Protein AF-G8YRH5-F1 (afdb_monomer_lite)

pLDDT: mean 89.74, std 11.47, range [55.28, 98.44]

Organism: Pichia sorbitophila (strain ATCC MYA-4447 / BCRC 22081 / CBS 7064 / NBRC 10061 / NRRL Y-12695) (NCBI:txid559304)

Foldseek 3Di:
DDDPDPDDDPVRVVVVVVVVVVVVVCCVVVVVVVVLCVVLVPDPVNDDPCCSPDPDDDD

Secondary structure (DSSP, 8-state):
---------HHHHHHHHHHHHHHHHHHHHHHHHHHHHHHHHH-TT---HHHHH-SSPP-

InterPro domains:
  IPR012621 Mitochondrial import receptor subunit TOM7 [PF08038] (13-53)

Radius of gyration: 20.85 Å; chains: 1; bounding box: 48×29×49 Å

Structure (mmCIF, N/CA/C/O backbone):
data_AF-G8YRH5-F1
#
_entry.id   AF-G8YRH5-F1
#
loop_
_atom_site.group_PDB
_atom_site.id
_atom_site.type_symbol
_atom_site.label_atom_id
_atom_site.label_alt_id
_atom_site.label_comp_id
_atom_site.label_asym_id
_atom_site.label_entity_id
_atom_site.label_seq_id
_atom_site.pdbx_PDB_ins_code
_atom_site.Cartn_x
_atom_site.Cartn_y
_atom_site.Cartn_z
_atom_site.occupancy
_atom_site.B_iso_or_equiv
_atom_site.auth_seq_id
_atom_site.auth_comp_id
_atom_site.auth_asym_id
_atom_site.auth_atom_id
_atom_site.pdbx_PDB_model_num
ATOM 1 N N . MET A 1 1 ? -34.868 -22.196 15.376 1.00 55.28 1 MET A N 1
ATOM 2 C CA . MET A 1 1 ? -33.507 -22.085 14.811 1.00 55.28 1 MET A CA 1
ATOM 3 C C . MET A 1 1 ? -32.701 -21.166 15.719 1.00 55.28 1 MET A C 1
ATOM 5 O O . MET A 1 1 ? -33.182 -20.061 15.947 1.00 55.28 1 MET A O 1
ATOM 9 N N . PRO A 1 2 ? -31.574 -21.591 16.312 1.00 61.00 2 PRO A N 1
ATOM 10 C CA . PRO A 1 2 ? -30.784 -20.701 17.157 1.00 61.00 2 PRO A CA 1
ATOM 11 C C . PRO A 1 2 ? -30.107 -19.633 16.287 1.00 61.00 2 PRO A C 1
ATOM 13 O O . PRO A 1 2 ? -29.391 -19.956 15.343 1.00 61.00 2 PRO A O 1
ATOM 16 N N . ASN A 1 3 ? -30.366 -18.361 16.593 1.00 59.75 3 ASN A N 1
ATOM 17 C CA . ASN A 1 3 ? -29.663 -17.222 16.009 1.00 59.75 3 ASN A CA 1
ATOM 18 C C . ASN A 1 3 ? -28.320 -17.076 16.732 1.00 59.75 3 ASN A C 1
ATOM 20 O O . ASN A 1 3 ? -28.276 -16.615 17.871 1.00 59.75 3 ASN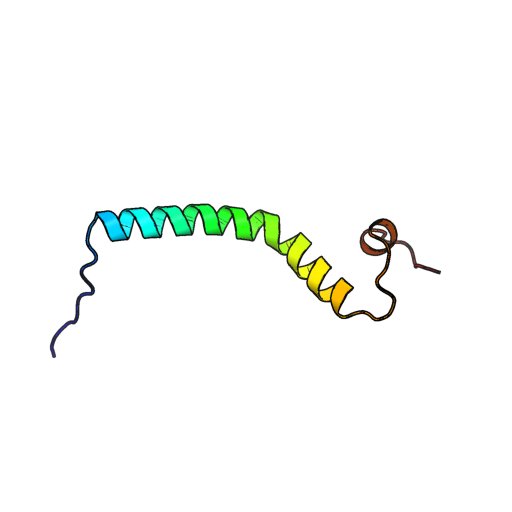 A O 1
ATOM 24 N N . TYR A 1 4 ? -27.228 -17.485 16.089 1.00 60.56 4 TYR A N 1
ATOM 25 C CA . TYR A 1 4 ? -25.882 -17.213 16.592 1.00 60.56 4 TYR A CA 1
ATOM 26 C C . TYR A 1 4 ? -25.531 -15.751 16.304 1.00 60.56 4 TYR A C 1
ATOM 28 O O . TYR A 1 4 ? -24.977 -15.411 15.261 1.00 60.56 4 TYR A O 1
ATOM 36 N N . GLN A 1 5 ? -25.883 -14.868 17.236 1.00 65.62 5 GLN A N 1
ATOM 37 C CA . GLN A 1 5 ? -25.370 -13.505 17.251 1.00 65.62 5 GLN A CA 1
ATOM 38 C C . GLN A 1 5 ? -23.916 -13.551 17.721 1.00 65.62 5 GLN A C 1
ATOM 40 O O . GLN A 1 5 ? -23.633 -13.871 18.873 1.00 65.62 5 GLN A O 1
ATOM 45 N N . LEU A 1 6 ? -22.985 -13.239 16.820 1.00 69.56 6 LEU A N 1
ATOM 46 C CA . LEU A 1 6 ? -21.589 -13.001 17.175 1.00 69.56 6 LEU A CA 1
ATOM 47 C C . LEU A 1 6 ? -21.517 -11.698 17.983 1.00 69.56 6 LEU A C 1
ATOM 49 O O . LEU A 1 6 ? -21.382 -10.607 17.428 1.00 69.56 6 LEU A O 1
ATOM 53 N N . THR A 1 7 ? -21.667 -11.796 19.303 1.00 75.62 7 THR A N 1
ATOM 54 C CA . THR A 1 7 ? -21.544 -10.648 20.204 1.00 75.62 7 THR A CA 1
ATOM 55 C C . THR A 1 7 ? -20.063 -10.403 20.483 1.00 75.62 7 THR A C 1
ATOM 57 O O . THR A 1 7 ? -19.462 -11.039 21.347 1.00 75.62 7 THR A O 1
ATOM 60 N N . LEU A 1 8 ? -19.445 -9.504 19.722 1.00 79.69 8 LEU A N 1
ATOM 61 C CA . LEU A 1 8 ? -18.086 -9.050 20.013 1.00 79.69 8 LEU A CA 1
ATOM 62 C C . LEU A 1 8 ? -18.095 -8.131 21.243 1.00 79.69 8 LEU A C 1
ATOM 64 O O . LEU A 1 8 ? -19.029 -7.340 21.406 1.00 79.69 8 LEU A O 1
ATOM 68 N N . SER A 1 9 ? -17.055 -8.207 22.081 1.00 87.75 9 SER A N 1
ATOM 69 C CA . SER A 1 9 ? -16.839 -7.207 23.134 1.00 87.75 9 SER A CA 1
ATOM 70 C C . SER A 1 9 ? -16.607 -5.831 22.508 1.00 87.75 9 SER A C 1
ATOM 72 O O . SER A 1 9 ? -16.092 -5.737 21.391 1.00 87.75 9 SER A O 1
ATOM 74 N N . ASP A 1 10 ? -16.966 -4.757 23.210 1.00 89.94 10 ASP A N 1
ATOM 75 C CA . ASP A 1 10 ? -16.815 -3.400 22.667 1.00 89.94 10 ASP A CA 1
ATOM 76 C C . ASP A 1 10 ? -15.348 -3.048 22.389 1.00 89.94 10 ASP A C 1
ATOM 78 O O . ASP A 1 10 ? -15.043 -2.468 21.350 1.00 89.94 10 ASP A O 1
ATOM 82 N N . GLU A 1 11 ? -14.426 -3.545 23.215 1.00 91.25 11 GLU A N 1
ATOM 83 C CA . GLU A 1 11 ? -12.985 -3.457 22.961 1.00 91.25 11 GLU A CA 1
ATOM 84 C C . GLU A 1 11 ? -12.577 -4.147 21.646 1.00 91.25 11 GLU A C 1
ATOM 86 O O . GLU A 1 11 ? -11.774 -3.619 20.875 1.00 91.25 11 GLU A O 1
ATOM 91 N N . SER A 1 12 ? -13.139 -5.324 21.349 1.00 92.81 12 SER A N 1
ATOM 92 C CA . SER A 1 12 ? -12.854 -6.026 20.091 1.00 92.81 12 SER A CA 1
ATOM 93 C C . SER A 1 12 ? -13.412 -5.263 18.891 1.00 92.81 12 SER A C 1
ATOM 95 O O . SER A 1 12 ? -12.746 -5.179 17.859 1.00 92.81 12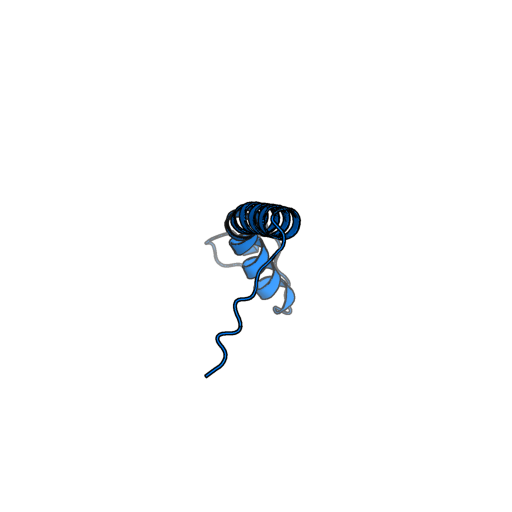 SER A O 1
ATOM 97 N N . LYS A 1 13 ? -14.607 -4.672 19.021 1.00 90.94 13 LYS A N 1
ATOM 98 C CA . LYS A 1 13 ? -15.208 -3.838 17.968 1.00 90.94 13 LYS A CA 1
ATOM 99 C C . LYS A 1 13 ? -14.352 -2.611 17.679 1.00 90.94 13 LYS A C 1
ATOM 101 O O . LYS A 1 13 ? -14.085 -2.335 16.514 1.00 90.94 13 LYS A O 1
ATOM 106 N N . GLU A 1 14 ? -13.894 -1.912 18.716 1.00 95.56 14 GLU A N 1
ATOM 107 C CA . GLU A 1 14 ? -13.041 -0.730 18.569 1.00 95.56 14 GLU A CA 1
ATOM 108 C C . GLU A 1 14 ? -11.720 -1.079 17.875 1.00 95.56 14 GLU A C 1
ATOM 110 O O . GLU A 1 14 ? -11.315 -0.411 16.923 1.00 95.56 14 GLU A O 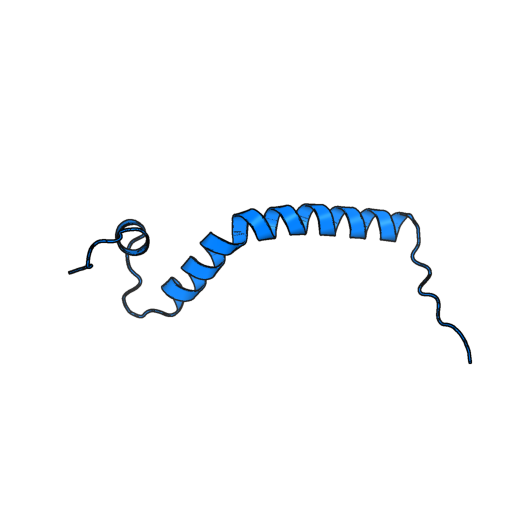1
ATOM 115 N N . ARG A 1 15 ? -11.075 -2.179 18.283 1.00 95.44 15 ARG A N 1
ATOM 116 C CA . ARG A 1 15 ? -9.843 -2.661 17.643 1.00 95.44 15 ARG A CA 1
ATOM 117 C C . ARG A 1 15 ? -10.057 -2.988 16.167 1.00 95.44 15 ARG A C 1
ATOM 119 O O . ARG A 1 15 ? -9.241 -2.591 15.338 1.00 95.44 15 ARG A O 1
ATOM 126 N N . ILE A 1 16 ? -11.146 -3.680 15.828 1.00 96.00 16 ILE A N 1
ATOM 127 C CA . ILE A 1 16 ? -11.479 -4.009 14.435 1.00 96.00 16 ILE A CA 1
ATOM 128 C C . ILE A 1 16 ? -11.737 -2.734 13.632 1.00 96.00 16 ILE A C 1
ATOM 130 O O . ILE A 1 16 ? -11.162 -2.581 12.559 1.00 96.00 16 ILE A O 1
ATOM 134 N N . ALA A 1 17 ? -12.540 -1.805 14.156 1.00 96.31 17 ALA A N 1
ATOM 135 C CA . ALA A 1 17 ? -12.811 -0.528 13.500 1.00 96.31 17 ALA A CA 1
ATOM 136 C C . ALA A 1 17 ? -11.509 0.235 13.215 1.00 96.31 17 ALA A C 1
ATOM 138 O O . ALA A 1 17 ? -11.267 0.655 12.086 1.00 96.31 17 ALA A O 1
ATOM 139 N N . LYS A 1 18 ? -10.609 0.299 14.199 1.00 97.25 18 LYS A N 1
ATOM 140 C CA . LYS A 1 18 ? -9.300 0.937 14.057 1.00 97.25 18 LYS A CA 1
ATOM 141 C C . LYS A 1 18 ? -8.426 0.266 12.993 1.00 97.25 18 LYS A C 1
ATOM 143 O O . LYS A 1 18 ? -7.797 0.954 12.192 1.00 97.25 18 LYS A O 1
ATOM 148 N N . VAL A 1 19 ? -8.385 -1.067 12.951 1.00 98.19 19 VAL A N 1
ATOM 149 C CA . VAL A 1 19 ? -7.653 -1.807 11.906 1.00 98.19 19 VAL A CA 1
ATOM 150 C C . VAL A 1 19 ? -8.244 -1.527 10.526 1.00 98.19 19 VAL A C 1
ATOM 152 O O . VAL A 1 19 ? -7.490 -1.306 9.579 1.00 98.19 19 VAL A O 1
ATOM 155 N N . LEU A 1 20 ? -9.572 -1.494 10.405 1.00 97.75 20 LEU A N 1
ATOM 156 C CA . LEU A 1 20 ? -10.249 -1.196 9.146 1.00 97.75 20 LEU A CA 1
ATOM 157 C C . LEU A 1 20 ? -9.950 0.230 8.663 1.00 97.75 20 LEU A C 1
ATOM 159 O O . LEU A 1 20 ? -9.638 0.410 7.484 1.00 97.75 20 LEU A O 1
ATOM 163 N N . ASP A 1 21 ? -9.932 1.213 9.559 1.00 97.50 21 ASP A N 1
ATOM 164 C CA . ASP A 1 21 ? -9.575 2.595 9.224 1.00 97.50 21 ASP A CA 1
ATOM 165 C C . ASP A 1 21 ? -8.141 2.709 8.686 1.00 97.50 21 ASP A C 1
ATOM 167 O O . ASP A 1 21 ? -7.900 3.342 7.649 1.00 97.50 21 ASP A O 1
ATOM 171 N N . TYR A 1 22 ? -7.181 2.029 9.319 1.00 98.31 22 TYR A N 1
ATOM 172 C CA . TYR A 1 22 ? -5.819 1.961 8.786 1.00 98.31 22 TYR A CA 1
ATOM 173 C C . TYR A 1 22 ? -5.761 1.211 7.455 1.00 98.31 22 TYR A C 1
ATOM 175 O O . TYR A 1 22 ? -5.089 1.665 6.526 1.00 98.31 22 TYR A O 1
ATOM 183 N N . SER A 1 23 ? -6.493 0.100 7.328 1.00 98.12 23 SER A N 1
ATOM 184 C CA . SER A 1 23 ? -6.517 -0.705 6.104 1.00 98.12 23 SER A CA 1
ATOM 185 C C . SER A 1 23 ? -6.989 0.105 4.898 1.00 98.12 23 SER A C 1
ATOM 187 O O . SER A 1 23 ? -6.406 -0.012 3.823 1.00 98.12 23 SER A O 1
ATOM 189 N N . LYS A 1 24 ? -7.965 1.004 5.086 1.00 98.12 24 LYS A N 1
ATOM 190 C CA . LYS A 1 24 ? -8.453 1.908 4.039 1.00 98.12 24 LYS A CA 1
ATOM 191 C C . LYS A 1 24 ? -7.337 2.811 3.517 1.00 98.12 24 LYS A C 1
ATOM 193 O O . LYS A 1 24 ? -7.182 2.966 2.308 1.00 98.12 24 LYS A O 1
ATOM 198 N N . THR A 1 25 ? -6.546 3.375 4.426 1.00 98.00 25 THR A N 1
ATOM 199 C CA . THR A 1 25 ? -5.426 4.261 4.083 1.00 98.00 25 THR A CA 1
ATOM 200 C C . THR A 1 25 ? -4.325 3.491 3.356 1.00 98.00 25 THR A C 1
ATOM 202 O O . THR A 1 25 ? -3.865 3.914 2.297 1.00 98.00 25 THR A O 1
ATOM 205 N N . ILE A 1 26 ? -3.946 2.325 3.887 1.00 98.44 26 ILE A N 1
ATOM 206 C CA . ILE A 1 26 ? -2.918 1.463 3.295 1.00 98.44 26 ILE A CA 1
ATOM 207 C C . ILE A 1 26 ? -3.342 1.004 1.902 1.00 98.44 26 ILE A C 1
ATOM 209 O O . ILE A 1 26 ? -2.547 1.085 0.974 1.00 98.44 26 ILE A O 1
ATOM 213 N N . ALA A 1 27 ? -4.586 0.558 1.728 1.00 98.31 27 ALA A N 1
ATOM 214 C CA . ALA A 1 27 ? -5.083 0.124 0.431 1.00 98.31 27 ALA A CA 1
ATOM 215 C C . ALA A 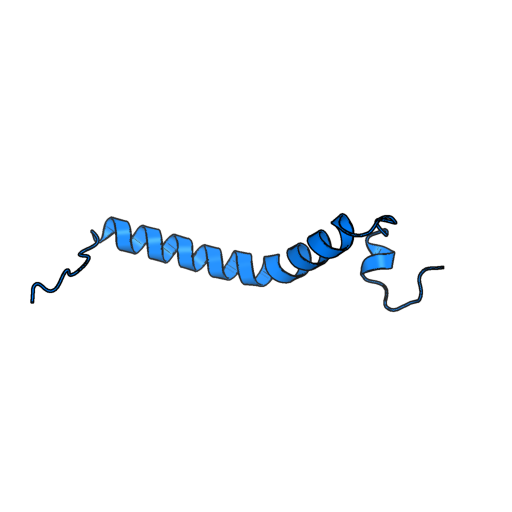1 27 ? -5.097 1.281 -0.577 1.00 98.31 27 ALA A C 1
ATOM 217 O O . ALA A 1 27 ? -4.636 1.108 -1.701 1.00 98.31 27 ALA A O 1
ATOM 218 N N . HIS A 1 28 ? -5.561 2.469 -0.180 1.00 97.94 28 HIS A N 1
ATOM 219 C CA . HIS A 1 28 ? -5.656 3.614 -1.086 1.00 97.94 28 HIS A CA 1
ATOM 220 C C . HIS A 1 28 ? -4.292 4.048 -1.637 1.00 97.94 28 HIS A C 1
ATOM 222 O O . HIS A 1 28 ? -4.137 4.201 -2.847 1.00 97.94 28 HIS A O 1
ATOM 228 N N . TYR A 1 29 ? -3.291 4.201 -0.769 1.00 98.12 29 TYR A N 1
ATOM 229 C CA . TYR A 1 29 ? -1.963 4.660 -1.187 1.00 98.12 29 TYR A CA 1
ATOM 230 C C . TYR A 1 29 ? -1.034 3.522 -1.624 1.00 98.12 29 TYR A C 1
ATOM 232 O O . TYR A 1 29 ? -0.131 3.731 -2.430 1.00 98.12 29 TYR A O 1
ATOM 240 N N . GLY A 1 30 ? -1.252 2.312 -1.112 1.00 98.25 30 GLY A N 1
ATOM 241 C CA . GLY A 1 30 ? -0.419 1.143 -1.374 1.00 98.25 30 GLY A CA 1
ATOM 242 C C . GLY A 1 30 ? -0.796 0.372 -2.634 1.00 98.25 30 GLY A C 1
ATOM 243 O O . GLY A 1 30 ? 0.049 -0.352 -3.155 1.00 98.25 30 GLY A O 1
ATOM 244 N N . PHE A 1 31 ? -2.015 0.533 -3.162 1.00 98.31 31 PHE A N 1
ATOM 245 C CA . PHE A 1 31 ? -2.481 -0.249 -4.311 1.00 98.31 31 PHE A CA 1
ATOM 246 C C . PHE A 1 31 ? -1.593 -0.087 -5.551 1.00 98.31 31 PHE A C 1
ATOM 248 O O . PHE A 1 31 ? -1.118 -1.081 -6.098 1.00 98.31 31 PHE A O 1
ATOM 255 N N . ILE A 1 32 ? -1.325 1.153 -5.976 1.00 97.31 32 ILE A N 1
ATOM 256 C CA . ILE A 1 32 ? -0.520 1.410 -7.181 1.00 97.31 32 ILE A CA 1
ATOM 257 C C . ILE A 1 32 ? 0.923 0.897 -7.021 1.00 97.31 32 ILE A C 1
ATOM 259 O O . ILE A 1 32 ? 1.348 0.107 -7.867 1.00 97.31 32 ILE A O 1
ATOM 263 N N . PRO A 1 33 ? 1.670 1.240 -5.948 1.00 96.88 33 PRO A N 1
ATOM 264 C CA . PRO A 1 33 ? 2.998 0.668 -5.720 1.00 96.88 33 PRO A CA 1
ATOM 265 C C . PRO A 1 33 ? 3.005 -0.864 -5.696 1.00 96.88 33 PRO A C 1
ATOM 267 O O . PRO A 1 33 ? 3.914 -1.484 -6.246 1.00 96.88 33 PRO A O 1
ATOM 270 N N . PHE A 1 34 ? 1.987 -1.480 -5.091 1.00 98.25 34 PHE A N 1
ATOM 271 C CA . PHE A 1 34 ? 1.888 -2.931 -4.983 1.00 98.25 34 PHE A CA 1
ATOM 272 C C . PHE A 1 34 ? 1.710 -3.606 -6.347 1.00 98.25 34 PHE A C 1
ATOM 274 O O . PHE A 1 34 ? 2.459 -4.527 -6.670 1.00 98.25 34 PHE A O 1
ATOM 281 N N . VAL A 1 35 ? 0.784 -3.129 -7.185 1.00 97.44 35 VAL A N 1
ATOM 282 C CA . VAL A 1 35 ? 0.582 -3.697 -8.532 1.00 97.44 35 VAL A CA 1
ATOM 283 C C . VAL A 1 35 ? 1.823 -3.501 -9.408 1.00 97.44 35 VAL A C 1
ATOM 285 O O . VAL A 1 35 ? 2.230 -4.431 -10.107 1.00 97.44 35 VAL A O 1
ATOM 288 N N . LEU A 1 36 ? 2.476 -2.336 -9.326 1.00 96.12 36 LEU A N 1
ATOM 289 C CA . LEU A 1 36 ? 3.738 -2.085 -10.029 1.00 96.12 36 LEU A CA 1
ATOM 290 C C . LEU A 1 36 ? 4.835 -3.065 -9.594 1.00 96.12 36 LEU A C 1
ATOM 292 O O . LEU A 1 36 ? 5.533 -3.620 -10.441 1.00 96.12 36 LEU A O 1
ATOM 296 N N . TYR A 1 37 ? 4.960 -3.326 -8.292 1.00 96.31 37 TYR A N 1
ATOM 297 C CA . TYR A 1 37 ? 5.924 -4.288 -7.763 1.00 96.31 37 TYR A CA 1
ATOM 298 C C . TYR A 1 37 ? 5.651 -5.720 -8.241 1.00 96.31 37 TYR A C 1
ATOM 300 O O . TYR A 1 37 ? 6.583 -6.431 -8.624 1.00 96.31 37 TYR A O 1
ATOM 308 N N . LEU A 1 38 ? 4.387 -6.154 -8.265 1.00 97.19 38 LEU A N 1
ATOM 309 C CA . LEU A 1 38 ? 4.020 -7.477 -8.777 1.00 97.19 38 LEU A CA 1
ATOM 310 C C . LEU A 1 38 ? 4.380 -7.630 -10.263 1.00 97.19 38 LEU A C 1
ATOM 312 O O . LEU A 1 38 ? 4.984 -8.633 -10.649 1.00 97.19 38 LEU A O 1
ATOM 316 N N . GLY A 1 39 ? 4.079 -6.625 -11.090 1.00 94.81 39 GLY A N 1
ATOM 317 C CA . GLY A 1 39 ? 4.438 -6.639 -12.512 1.00 94.81 39 GLY A CA 1
ATOM 318 C C . GLY A 1 39 ? 5.953 -6.625 -12.737 1.00 94.81 39 GLY A C 1
ATOM 319 O O . GLY A 1 39 ? 6.484 -7.420 -13.516 1.00 94.81 39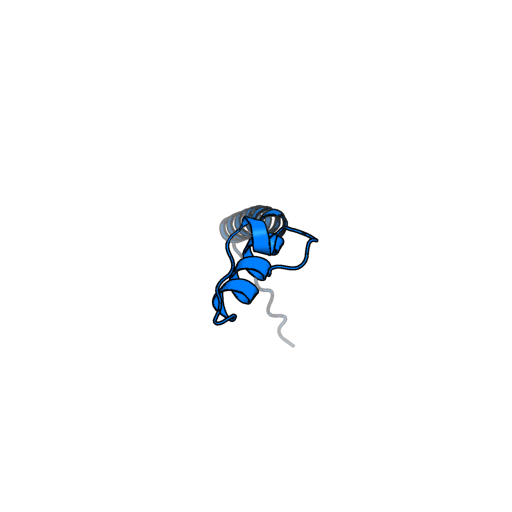 GLY A O 1
ATOM 320 N N . TRP A 1 40 ? 6.667 -5.774 -11.997 1.00 95.56 40 TRP A N 1
ATOM 321 C CA . TRP A 1 40 ? 8.125 -5.672 -12.055 1.00 95.56 40 TRP A CA 1
ATOM 322 C C . TRP A 1 40 ? 8.821 -6.967 -11.618 1.00 95.56 40 TRP A C 1
ATOM 324 O O . TRP A 1 40 ? 9.728 -7.438 -12.302 1.00 95.56 40 TRP A O 1
ATOM 334 N N . SER A 1 41 ? 8.379 -7.576 -10.513 1.00 95.50 41 SER A N 1
ATOM 335 C CA . SER A 1 41 ? 8.973 -8.811 -9.979 1.00 95.50 41 SER A CA 1
ATOM 336 C C . SER A 1 41 ? 8.736 -10.031 -10.871 1.00 95.50 41 SER A C 1
ATOM 338 O O . SER A 1 41 ? 9.590 -10.917 -10.913 1.00 95.50 41 SER A O 1
ATOM 340 N N . SER A 1 42 ? 7.628 -10.047 -11.616 1.00 95.38 42 SER A N 1
ATOM 341 C CA . SER A 1 42 ? 7.274 -11.120 -12.554 1.00 95.38 42 SER A CA 1
ATOM 342 C C . SER A 1 42 ? 7.967 -10.995 -13.920 1.00 95.38 42 SER A C 1
ATOM 344 O O . SER A 1 42 ? 7.914 -11.925 -14.722 1.00 95.38 42 SER A O 1
ATOM 346 N N . THR A 1 43 ? 8.618 -9.860 -14.207 1.00 91.06 43 THR A N 1
ATOM 347 C CA . THR A 1 43 ? 9.259 -9.590 -15.503 1.00 91.06 43 THR A CA 1
ATOM 348 C C . THR A 1 43 ? 10.757 -9.934 -15.467 1.00 91.06 43 THR A C 1
ATOM 350 O O . THR A 1 43 ? 11.461 -9.450 -14.579 1.00 91.06 43 THR A O 1
ATOM 353 N N . PRO A 1 44 ? 11.307 -10.681 -16.449 1.00 91.19 44 PRO A N 1
ATOM 354 C CA . PRO A 1 44 ? 12.727 -11.058 -16.467 1.00 91.19 44 PRO A CA 1
ATOM 355 C C . PRO A 1 44 ? 13.695 -9.865 -16.500 1.00 91.19 44 PRO A C 1
ATOM 357 O O . PRO A 1 44 ? 14.712 -9.874 -15.814 1.00 91.19 44 PRO A O 1
ATOM 360 N N . ASN A 1 45 ? 13.355 -8.823 -17.266 1.00 86.62 45 ASN A N 1
ATOM 361 C CA . ASN A 1 45 ? 14.212 -7.655 -17.501 1.00 86.62 45 ASN A CA 1
ATOM 362 C C . ASN A 1 45 ? 14.136 -6.566 -16.414 1.00 86.62 45 ASN A C 1
ATOM 364 O O . ASN A 1 45 ? 14.822 -5.559 -16.558 1.00 86.62 45 ASN A O 1
ATOM 368 N N . LYS A 1 46 ? 13.322 -6.750 -15.355 1.00 90.44 46 LYS A N 1
ATOM 369 C CA . LYS A 1 46 ? 13.218 -5.881 -14.157 1.00 90.44 46 LYS A CA 1
ATOM 370 C C . LYS A 1 46 ? 13.578 -4.404 -14.419 1.00 90.44 46 LYS A C 1
ATOM 372 O O . LYS A 1 46 ? 14.617 -3.939 -13.943 1.00 90.44 46 LYS A O 1
ATOM 377 N N . PRO A 1 47 ? 12.752 -3.664 -15.182 1.00 92.19 47 PRO A N 1
ATOM 378 C CA . PRO A 1 47 ? 13.100 -2.325 -15.651 1.00 92.19 47 PRO A CA 1
ATOM 379 C C . PRO A 1 47 ? 13.402 -1.364 -14.494 1.00 92.19 47 PRO A C 1
ATOM 381 O O . PRO A 1 47 ? 12.922 -1.541 -13.372 1.00 92.19 47 PRO A O 1
ATOM 384 N N . SER A 1 48 ? 14.186 -0.319 -14.766 1.00 92.19 48 SER A N 1
ATOM 385 C CA . SER A 1 48 ? 14.404 0.761 -13.799 1.00 92.19 48 SER A CA 1
ATOM 386 C C . SER A 1 48 ? 13.093 1.503 -13.503 1.00 92.19 48 SER A C 1
ATOM 388 O O . SER A 1 48 ? 12.162 1.489 -14.310 1.00 92.19 48 SER A O 1
ATOM 390 N N . LEU A 1 49 ? 13.019 2.200 -12.364 1.00 91.12 49 LEU A N 1
ATOM 391 C CA . LEU A 1 49 ? 11.820 2.957 -11.982 1.00 91.12 49 LEU A CA 1
ATOM 392 C C . LEU A 1 49 ? 11.436 4.015 -13.029 1.00 91.12 49 LEU A C 1
ATOM 394 O O . LEU A 1 49 ? 10.255 4.208 -13.299 1.00 91.12 49 LEU A O 1
ATOM 398 N N . PHE A 1 50 ? 12.425 4.669 -13.644 1.00 92.19 50 PHE A N 1
ATOM 399 C CA . PHE A 1 50 ? 12.172 5.644 -14.703 1.00 92.19 50 PHE A CA 1
ATOM 400 C C . PHE A 1 50 ? 11.498 4.989 -15.912 1.00 92.19 50 PHE A C 1
ATOM 402 O O . PHE A 1 50 ? 10.481 5.486 -16.378 1.00 92.19 50 PHE A O 1
ATOM 409 N N . ASN A 1 51 ? 12.003 3.839 -16.365 1.00 91.81 51 ASN A N 1
ATOM 410 C CA . ASN A 1 51 ? 11.416 3.111 -17.492 1.00 91.81 51 ASN A CA 1
ATOM 411 C C . ASN A 1 51 ? 10.027 2.551 -17.159 1.00 91.81 51 ASN A C 1
ATOM 413 O O . ASN A 1 51 ? 9.169 2.498 -18.030 1.00 91.81 51 ASN A O 1
ATOM 417 N N . LEU A 1 52 ? 9.788 2.169 -15.901 1.00 91.56 52 LEU A N 1
ATOM 418 C CA . LEU A 1 52 ? 8.492 1.663 -15.446 1.00 91.56 52 LEU A CA 1
ATOM 419 C C . LEU A 1 52 ? 7.396 2.744 -15.441 1.00 91.56 52 LEU A C 1
ATOM 421 O O . LEU A 1 52 ? 6.227 2.426 -15.640 1.00 91.56 52 LEU A O 1
ATOM 425 N N . LEU A 1 53 ? 7.765 4.004 -15.190 1.00 93.12 53 LEU A N 1
ATOM 426 C CA . LEU A 1 53 ? 6.838 5.142 -15.129 1.00 93.12 53 LEU A CA 1
ATOM 427 C C . LEU A 1 53 ? 6.816 5.977 -16.416 1.00 93.12 53 LEU A C 1
ATOM 429 O O . LEU A 1 53 ? 5.934 6.817 -16.594 1.00 93.12 53 LEU A O 1
ATOM 433 N N . SER A 1 54 ? 7.797 5.779 -17.295 1.00 92.69 54 SER A N 1
ATOM 434 C CA . SER A 1 54 ? 7.907 6.496 -18.557 1.00 92.69 54 SER A CA 1
ATOM 435 C C . SER A 1 54 ? 6.840 6.013 -19.543 1.00 92.69 54 SER A C 1
ATOM 437 O O . SER A 1 54 ? 6.706 4.809 -19.758 1.00 92.69 54 SER A O 1
ATOM 439 N N . PRO A 1 55 ? 6.120 6.928 -20.218 1.00 91.56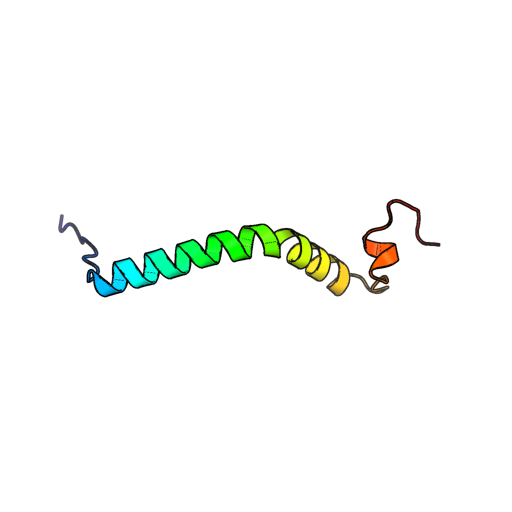 55 PRO A N 1
ATOM 440 C CA . PRO A 1 55 ? 5.246 6.566 -21.330 1.00 91.56 55 PRO A CA 1
ATOM 441 C C . PRO A 1 55 ? 6.026 6.293 -22.629 1.00 91.56 55 PRO A C 1
ATOM 443 O O . PRO A 1 55 ? 5.423 5.952 -23.645 1.00 91.56 55 PRO A O 1
ATOM 446 N N . LEU A 1 56 ? 7.349 6.497 -22.635 1.00 91.44 56 LEU A N 1
ATOM 447 C CA . LEU A 1 56 ? 8.196 6.326 -23.813 1.00 91.44 56 LEU A CA 1
ATOM 448 C C . LEU A 1 56 ? 8.644 4.864 -23.959 1.00 91.44 56 LEU A C 1
ATOM 450 O O . LEU A 1 56 ? 8.931 4.219 -22.946 1.00 91.44 56 LEU A O 1
ATOM 454 N N . PRO A 1 57 ? 8.777 4.348 -25.196 1.00 81.69 57 PRO A N 1
ATOM 455 C CA . PRO A 1 57 ? 9.318 3.016 -25.429 1.00 81.69 57 PRO A CA 1
ATOM 456 C C . PRO A 1 57 ? 10.693 2.874 -24.773 1.00 81.69 57 PRO A C 1
ATOM 458 O O . PRO A 1 57 ? 11.582 3.699 -24.988 1.00 81.69 57 PRO A O 1
ATOM 461 N N . SER A 1 58 ? 10.859 1.828 -23.968 1.00 73.50 58 SER A N 1
ATOM 462 C CA . SER A 1 58 ? 12.177 1.432 -23.474 1.00 73.50 58 SER A CA 1
ATOM 463 C C . SER A 1 58 ? 12.907 0.720 -24.614 1.00 73.50 58 SER A C 1
ATOM 465 O O . SER A 1 58 ? 12.345 -0.216 -25.185 1.00 73.50 58 SER A O 1
ATOM 467 N N . ALA A 1 59 ? 14.093 1.214 -24.981 1.00 63.72 59 ALA A N 1
ATOM 468 C CA . ALA A 1 59 ? 14.947 0.626 -26.016 1.00 63.72 59 ALA A CA 1
ATOM 469 C C . ALA A 1 59 ? 15.554 -0.715 -25.580 1.00 63.72 59 ALA A C 1
ATOM 471 O O . ALA A 1 59 ? 15.800 -0.877 -24.360 1.00 63.72 59 ALA A O 1
#

Sequence (59 aa):
MPNYQLTLSDESKERIAKVLDYSKTIAHYGFIPFVLYLGWSSTPNKPSLFNLLSPLPSA